Protein AF-A0A7J8RNY5-F1 (afdb_monomer_lite)

Organism: Gossypium davidsonii (NCBI:txid34287)

Structure (mmCIF, N/CA/C/O backbone):
data_AF-A0A7J8RNY5-F1
#
_entry.id   AF-A0A7J8RNY5-F1
#
loop_
_atom_site.group_PDB
_atom_site.id
_atom_site.type_symbol
_atom_site.label_atom_id
_atom_site.label_alt_id
_atom_site.label_comp_id
_atom_site.label_asym_id
_atom_site.label_entity_id
_atom_site.label_seq_id
_atom_site.pdbx_PDB_ins_code
_atom_site.Cartn_x
_atom_site.Cartn_y
_atom_site.Cartn_z
_atom_site.occupancy
_atom_site.B_iso_or_equiv
_atom_site.auth_seq_id
_atom_site.auth_comp_id
_atom_site.auth_asym_id
_atom_site.auth_atom_id
_atom_site.pdbx_PDB_model_num
ATOM 1 N N . MET A 1 1 ? 2.386 6.463 -20.726 1.00 80.69 1 MET A N 1
ATOM 2 C CA . MET A 1 1 ? 2.102 5.152 -20.100 1.00 80.69 1 MET A CA 1
ATOM 3 C C . MET A 1 1 ? 1.012 4.445 -20.901 1.00 80.69 1 MET A C 1
ATOM 5 O O . MET A 1 1 ? 0.063 5.126 -21.276 1.00 80.69 1 MET A O 1
ATOM 9 N N . PRO A 1 2 ? 1.134 3.138 -21.192 1.00 83.00 2 PRO A N 1
ATOM 10 C CA . PRO A 1 2 ? 0.079 2.345 -21.827 1.00 83.00 2 PRO A CA 1
ATOM 11 C C . PRO A 1 2 ? -1.027 1.987 -20.821 1.00 83.00 2 PRO A C 1
ATOM 13 O O . PRO A 1 2 ? -0.752 1.809 -19.636 1.00 83.00 2 PRO A O 1
ATOM 16 N N . LEU A 1 3 ? -2.273 1.854 -21.281 1.00 89.31 3 LEU A N 1
ATOM 17 C CA . LEU A 1 3 ? -3.420 1.509 -20.432 1.00 89.31 3 LEU A CA 1
ATOM 18 C C . LEU A 1 3 ? -3.551 -0.017 -20.301 1.00 89.31 3 LEU A C 1
ATOM 20 O O . LEU A 1 3 ? -4.192 -0.668 -21.121 1.00 89.31 3 LEU A O 1
ATOM 24 N N . GLY A 1 4 ? -2.918 -0.594 -19.278 1.00 95.12 4 GLY A N 1
ATOM 25 C CA . GLY A 1 4 ? -3.045 -2.014 -18.937 1.00 95.12 4 GLY A CA 1
ATOM 26 C C . GLY A 1 4 ? -1.930 -2.502 -18.014 1.00 95.12 4 GLY A C 1
ATOM 27 O O . GLY A 1 4 ? -0.849 -1.926 -17.994 1.00 95.12 4 GLY A O 1
ATOM 28 N N . ILE A 1 5 ? -2.168 -3.591 -17.276 1.00 94.44 5 ILE A N 1
ATOM 29 C CA . ILE A 1 5 ? -1.219 -4.125 -16.276 1.00 94.44 5 ILE A CA 1
ATOM 30 C C . ILE A 1 5 ? 0.140 -4.451 -16.918 1.00 94.44 5 ILE A C 1
ATOM 32 O O . ILE A 1 5 ? 1.176 -3.967 -16.468 1.00 94.44 5 ILE A O 1
ATOM 36 N N . SER A 1 6 ? 0.135 -5.211 -18.019 1.00 96.00 6 SER A N 1
ATOM 37 C CA . SER A 1 6 ? 1.355 -5.541 -18.775 1.00 96.00 6 SER A CA 1
ATOM 38 C C . SER A 1 6 ? 2.027 -4.294 -19.369 1.00 96.00 6 SER A C 1
ATOM 40 O O . SER A 1 6 ? 3.252 -4.182 -19.348 1.00 96.00 6 SER A O 1
ATOM 42 N N . GLY A 1 7 ? 1.231 -3.319 -19.818 1.00 96.50 7 GLY A N 1
ATOM 43 C CA . GLY A 1 7 ? 1.724 -2.040 -20.325 1.00 96.50 7 GLY A CA 1
ATOM 44 C C . GLY A 1 7 ? 2.448 -1.212 -19.261 1.00 96.50 7 GLY A C 1
ATOM 45 O O . GLY A 1 7 ? 3.500 -0.640 -19.540 1.00 96.50 7 GLY A O 1
ATOM 46 N N . THR A 1 8 ? 1.939 -1.198 -18.028 1.00 96.38 8 THR A N 1
ATOM 47 C CA . THR A 1 8 ? 2.594 -0.535 -16.893 1.00 96.38 8 THR A CA 1
ATOM 48 C C . THR A 1 8 ? 3.940 -1.180 -16.575 1.00 96.38 8 THR A C 1
ATOM 50 O O . THR A 1 8 ? 4.928 -0.461 -16.442 1.00 96.38 8 THR A O 1
ATOM 53 N N . PHE A 1 9 ? 4.018 -2.516 -16.518 1.00 96.62 9 PHE A N 1
ATOM 54 C CA . PH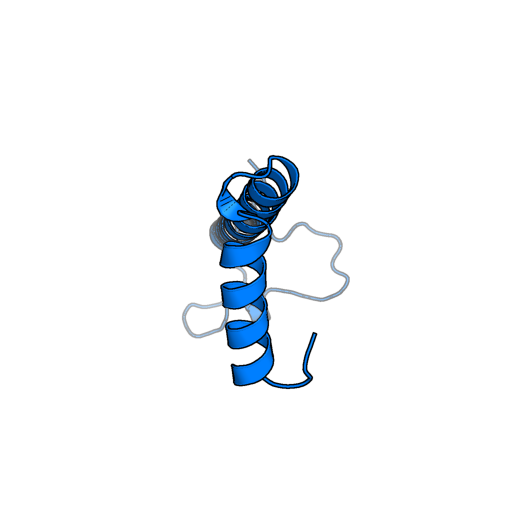E A 1 9 ? 5.292 -3.213 -16.300 1.00 96.62 9 PHE A CA 1
ATOM 55 C C . PHE A 1 9 ? 6.300 -2.939 -17.420 1.00 96.62 9 PHE A C 1
ATOM 57 O O . PHE A 1 9 ? 7.458 -2.638 -17.138 1.00 96.62 9 PHE A O 1
ATOM 64 N N . ASN A 1 10 ? 5.864 -2.991 -18.682 1.00 95.62 10 ASN A N 1
ATOM 65 C CA . ASN A 1 10 ? 6.723 -2.700 -19.829 1.00 95.62 10 ASN A CA 1
ATOM 66 C C . ASN A 1 10 ? 7.278 -1.266 -19.777 1.00 95.62 10 ASN A C 1
ATOM 68 O O . ASN A 1 10 ? 8.485 -1.076 -19.913 1.00 95.62 10 ASN A O 1
ATOM 72 N N . PHE A 1 11 ? 6.424 -0.279 -19.484 1.00 96.12 11 PHE A N 1
ATOM 73 C CA . PHE A 1 11 ? 6.852 1.105 -19.289 1.00 96.12 11 PHE A CA 1
ATOM 74 C C . PHE A 1 11 ? 7.876 1.230 -18.159 1.00 96.12 11 PHE A C 1
ATOM 76 O O . PHE A 1 11 ? 8.894 1.885 -18.339 1.00 96.12 11 PHE A O 1
ATOM 83 N N . MET A 1 12 ? 7.646 0.575 -17.020 1.00 96.12 12 MET A N 1
ATOM 84 C CA . MET A 1 12 ? 8.543 0.647 -15.864 1.00 96.12 12 MET A CA 1
ATOM 85 C C . MET A 1 12 ? 9.946 0.103 -16.182 1.00 96.12 12 MET A C 1
ATOM 87 O O . MET A 1 12 ? 10.940 0.693 -15.766 1.00 96.12 12 MET A O 1
ATOM 91 N N . ILE A 1 13 ? 10.035 -0.980 -16.963 1.00 96.88 13 ILE A N 1
ATOM 92 C CA . ILE A 1 13 ? 11.312 -1.576 -17.388 1.00 96.88 13 ILE A CA 1
ATOM 93 C C . ILE A 1 13 ? 12.052 -0.657 -18.364 1.00 96.88 13 ILE A C 1
ATOM 95 O O . ILE A 1 13 ? 13.229 -0.373 -18.155 1.00 96.88 13 ILE A O 1
ATOM 99 N N . ILE A 1 14 ? 11.373 -0.172 -19.409 1.00 96.88 14 ILE A N 1
ATOM 100 C CA . ILE A 1 14 ? 11.984 0.731 -20.397 1.00 96.88 14 ILE A CA 1
ATOM 101 C C . ILE A 1 14 ? 12.444 2.021 -19.711 1.00 96.88 14 ILE A C 1
ATOM 103 O O . ILE A 1 14 ? 13.579 2.447 -19.894 1.00 96.88 14 ILE A O 1
ATOM 107 N N . PHE A 1 15 ? 11.611 2.584 -18.833 1.00 96.56 15 PHE A N 1
ATOM 108 C CA . PHE A 1 15 ? 11.931 3.804 -18.099 1.00 96.56 15 PHE A CA 1
ATOM 109 C C . PHE A 1 15 ? 13.130 3.626 -17.159 1.00 96.56 15 PHE A C 1
ATOM 111 O O . PHE A 1 15 ? 13.952 4.529 -17.017 1.00 96.56 15 PHE A O 1
ATOM 118 N N . GLN A 1 16 ? 13.285 2.445 -16.558 1.00 96.50 16 GLN A N 1
ATOM 119 C CA . GLN A 1 16 ? 14.479 2.115 -15.787 1.00 96.50 16 GLN A CA 1
ATOM 120 C C . GLN A 1 16 ? 15.731 2.011 -16.668 1.00 96.50 16 GLN A C 1
ATOM 122 O O . GLN A 1 16 ? 16.781 2.507 -16.268 1.00 96.50 16 GLN A O 1
ATOM 127 N N . ILE A 1 17 ? 15.646 1.390 -17.845 1.00 96.88 17 ILE A N 1
ATOM 128 C CA . ILE A 1 17 ? 16.792 1.247 -18.760 1.00 96.88 17 ILE A CA 1
ATOM 129 C C . ILE A 1 17 ? 17.231 2.611 -19.311 1.00 96.88 17 ILE A C 1
ATOM 131 O O . ILE A 1 17 ? 18.427 2.883 -19.375 1.00 96.88 17 ILE A O 1
ATOM 135 N N . GLU A 1 18 ? 16.283 3.476 -19.670 1.00 96.69 18 GLU A N 1
ATOM 136 C CA . GLU A 1 18 ? 16.573 4.775 -20.290 1.00 96.69 18 GLU A CA 1
ATOM 137 C C . GLU A 1 18 ? 16.960 5.862 -19.277 1.00 96.69 18 GLU A C 1
ATOM 139 O O . GLU A 1 18 ? 17.790 6.716 -19.584 1.00 96.69 18 GLU A O 1
ATOM 144 N N . HIS A 1 19 ? 16.394 5.839 -18.064 1.00 96.56 19 HIS A N 1
ATOM 145 C CA . HIS A 1 19 ? 16.552 6.931 -17.091 1.00 96.56 19 HIS A CA 1
ATOM 146 C C . HIS A 1 19 ? 17.171 6.518 -15.751 1.00 96.56 19 HIS A C 1
ATOM 148 O O . HIS A 1 19 ? 17.404 7.380 -14.904 1.00 96.56 19 HIS A O 1
ATOM 154 N N . ASN A 1 20 ? 17.443 5.227 -15.533 1.00 95.75 20 ASN A N 1
ATOM 155 C CA . ASN A 1 20 ? 17.991 4.684 -14.287 1.00 95.75 20 ASN A CA 1
ATOM 156 C C . ASN A 1 20 ? 17.250 5.166 -13.022 1.00 95.75 20 ASN A C 1
ATOM 158 O O . ASN A 1 20 ? 17.864 5.540 -12.019 1.00 95.75 20 ASN A O 1
ATOM 162 N N . ILE A 1 21 ? 15.915 5.192 -13.075 1.00 96.19 21 ILE A N 1
ATOM 163 C CA . ILE A 1 21 ? 15.104 5.869 -12.059 1.00 96.19 21 ILE A CA 1
ATOM 164 C C . ILE A 1 21 ? 15.290 5.321 -10.634 1.00 96.19 21 ILE A C 1
ATOM 166 O O . ILE A 1 21 ? 15.186 6.089 -9.681 1.00 96.19 21 ILE A O 1
ATOM 170 N N . LEU A 1 22 ? 15.652 4.046 -10.464 1.00 95.50 22 LEU A N 1
ATOM 171 C CA . LEU A 1 22 ? 15.976 3.461 -9.155 1.00 95.50 22 LEU A CA 1
ATOM 172 C C . LEU A 1 22 ? 17.047 4.249 -8.384 1.00 95.50 22 LEU A C 1
ATOM 174 O O . LEU A 1 22 ? 17.006 4.283 -7.157 1.00 95.50 22 LEU A O 1
ATOM 178 N N . MET A 1 23 ? 17.975 4.902 -9.086 1.00 95.50 23 MET A N 1
ATOM 179 C CA . MET A 1 23 ? 19.041 5.701 -8.474 1.00 95.50 23 MET A CA 1
ATOM 180 C C . MET A 1 23 ? 18.662 7.177 -8.290 1.00 95.50 23 MET A C 1
ATOM 182 O O . MET A 1 23 ? 19.453 7.959 -7.764 1.00 95.50 23 MET A O 1
ATOM 186 N N . HIS A 1 24 ? 17.466 7.585 -8.718 1.00 96.94 24 HIS A N 1
ATOM 187 C CA . HIS A 1 24 ? 17.021 8.967 -8.637 1.00 96.94 24 HIS A CA 1
ATOM 188 C C . HIS A 1 24 ? 16.471 9.298 -7.241 1.00 96.94 24 HIS A C 1
ATOM 190 O O . HIS A 1 24 ? 15.573 8.628 -6.730 1.00 96.94 24 HIS A O 1
ATOM 196 N N . LEU A 1 25 ? 16.937 10.400 -6.644 1.00 96.25 25 LEU A N 1
ATOM 197 C CA . LEU A 1 25 ? 16.577 10.799 -5.276 1.00 96.25 25 LEU A CA 1
ATOM 198 C C . LEU A 1 25 ? 15.059 10.920 -5.052 1.00 96.25 25 LEU A C 1
ATOM 200 O O . LEU A 1 25 ? 14.543 10.406 -4.064 1.00 96.25 25 LEU A O 1
ATOM 204 N N . PHE A 1 26 ? 14.328 11.558 -5.975 1.00 97.25 26 PHE A N 1
ATOM 205 C CA . PHE A 1 26 ? 12.866 11.672 -5.855 1.00 97.25 26 PHE A CA 1
ATOM 206 C C . PHE A 1 26 ? 12.150 10.319 -5.861 1.00 97.25 26 PHE A C 1
ATOM 208 O O . PHE A 1 26 ? 11.172 10.160 -5.139 1.00 97.25 26 PHE A O 1
ATOM 215 N N . TYR A 1 27 ? 12.651 9.336 -6.613 1.00 96.62 27 TYR A N 1
ATOM 216 C CA . TYR A 1 27 ? 12.060 8.002 -6.636 1.00 96.62 27 TYR A CA 1
ATOM 217 C C . TYR A 1 27 ? 12.246 7.294 -5.288 1.00 96.62 27 TYR A C 1
ATOM 219 O O . TYR A 1 27 ? 11.289 6.758 -4.731 1.00 96.62 27 TYR A O 1
ATOM 227 N N . ILE A 1 28 ? 13.447 7.382 -4.707 1.00 97.56 28 ILE A N 1
ATOM 228 C CA . ILE A 1 28 ? 13.736 6.846 -3.369 1.00 97.56 28 ILE A CA 1
ATOM 229 C C . ILE A 1 28 ? 12.873 7.540 -2.305 1.00 97.56 28 ILE A C 1
ATOM 231 O O . ILE A 1 28 ? 12.306 6.870 -1.443 1.00 97.56 28 ILE A O 1
ATOM 235 N N . LEU A 1 29 ? 12.709 8.864 -2.381 1.00 98.00 29 LEU A N 1
ATOM 236 C CA . LEU A 1 29 ? 11.862 9.612 -1.450 1.00 98.00 29 LEU A CA 1
ATOM 237 C C . LEU A 1 29 ? 10.391 9.173 -1.531 1.00 98.00 29 LEU A C 1
ATOM 239 O O . LEU A 1 29 ? 9.744 8.981 -0.500 1.00 98.00 29 LEU A O 1
ATOM 243 N N . SER A 1 30 ? 9.868 8.962 -2.743 1.00 96.50 30 SER A N 1
ATOM 244 C CA . SER A 1 30 ? 8.516 8.431 -2.943 1.00 96.50 30 SER A CA 1
ATOM 245 C C . SER A 1 30 ? 8.361 7.025 -2.369 1.00 96.50 30 SER A C 1
ATOM 247 O O . SER A 1 30 ? 7.364 6.761 -1.702 1.00 96.50 30 SER A O 1
ATOM 249 N N . ILE A 1 31 ? 9.346 6.142 -2.560 1.00 96.44 31 ILE A N 1
ATOM 250 C CA . ILE A 1 31 ? 9.351 4.804 -1.953 1.00 96.44 31 ILE A CA 1
ATOM 251 C C . ILE A 1 31 ? 9.275 4.914 -0.431 1.00 96.44 31 ILE A C 1
ATOM 253 O O . ILE A 1 31 ? 8.378 4.332 0.174 1.00 96.44 31 ILE A O 1
ATOM 257 N N . VAL A 1 32 ? 10.163 5.690 0.194 1.00 97.88 32 VAL A N 1
ATOM 258 C CA . VAL A 1 32 ? 10.179 5.856 1.658 1.00 97.88 32 VAL A CA 1
ATOM 259 C C . VAL A 1 32 ? 8.837 6.385 2.169 1.00 97.88 32 VAL A C 1
ATOM 261 O O . VAL A 1 32 ? 8.344 5.902 3.185 1.00 97.88 32 VAL A O 1
ATOM 264 N N . SER A 1 33 ? 8.209 7.312 1.444 1.00 97.56 33 SER A N 1
ATOM 265 C CA . SER A 1 33 ? 6.878 7.829 1.778 1.00 97.56 33 SER A CA 1
ATOM 266 C C . SER A 1 33 ? 5.786 6.756 1.702 1.00 97.56 33 SER A C 1
ATOM 268 O O . SER A 1 33 ? 5.027 6.585 2.654 1.00 97.56 33 SER A O 1
ATOM 270 N N . VAL A 1 34 ? 5.723 5.981 0.614 1.00 97.69 34 VAL A N 1
ATOM 271 C CA . VAL A 1 34 ? 4.706 4.926 0.439 1.00 97.69 34 VAL A CA 1
ATOM 272 C C . VAL A 1 34 ? 4.876 3.824 1.485 1.00 97.69 34 VAL A C 1
ATOM 274 O O . VAL A 1 34 ? 3.909 3.443 2.149 1.00 97.69 34 VAL A O 1
ATOM 277 N N . PHE A 1 35 ? 6.106 3.343 1.681 1.00 97.81 35 PHE A N 1
ATOM 278 C CA . PHE A 1 35 ? 6.397 2.327 2.689 1.00 97.81 35 PHE A CA 1
ATOM 279 C C . PHE A 1 35 ? 6.126 2.848 4.103 1.00 97.81 35 PHE A C 1
ATOM 281 O O . PHE A 1 35 ? 5.407 2.192 4.856 1.00 97.81 35 PHE A O 1
ATOM 288 N N . GLY A 1 36 ? 6.615 4.041 4.445 1.00 97.75 36 GLY A N 1
ATOM 289 C CA . GLY A 1 36 ? 6.371 4.672 5.742 1.00 97.75 36 GLY A CA 1
ATOM 290 C C . GLY A 1 36 ? 4.883 4.878 6.021 1.00 97.75 36 GLY A C 1
ATOM 291 O O . GLY A 1 36 ? 4.404 4.492 7.082 1.00 97.75 36 GLY A O 1
ATOM 292 N N . GLY A 1 37 ? 4.126 5.395 5.052 1.00 97.50 37 GLY A N 1
ATOM 293 C CA . GLY A 1 37 ? 2.678 5.573 5.171 1.00 97.50 37 GLY A CA 1
ATOM 294 C C . GLY A 1 37 ? 1.943 4.255 5.412 1.00 97.50 37 GLY A C 1
ATOM 295 O O . GLY A 1 37 ? 1.105 4.179 6.307 1.00 97.50 37 GLY A O 1
ATOM 296 N N . SER A 1 38 ? 2.293 3.193 4.678 1.00 97.75 38 SER A N 1
ATOM 297 C CA . SER A 1 38 ? 1.693 1.867 4.886 1.00 97.75 38 SER A CA 1
ATOM 298 C C . SER A 1 38 ? 2.020 1.275 6.263 1.00 97.75 38 SER A C 1
ATOM 300 O O . SER A 1 38 ? 1.136 0.726 6.922 1.00 97.75 38 SER A O 1
ATOM 302 N N . LEU A 1 39 ? 3.261 1.449 6.731 1.00 97.88 39 LEU A N 1
ATOM 303 C CA . LEU A 1 39 ? 3.719 0.972 8.033 1.00 97.88 39 LEU A CA 1
ATOM 304 C C . LEU A 1 39 ? 3.029 1.721 9.173 1.00 97.88 39 LEU A C 1
ATOM 306 O O . LEU A 1 39 ? 2.517 1.089 10.094 1.00 97.88 39 LEU A O 1
ATOM 310 N N . PHE A 1 40 ? 2.963 3.051 9.101 1.00 97.44 40 PHE A N 1
ATOM 311 C CA . PHE A 1 40 ? 2.277 3.852 10.111 1.00 97.44 40 PHE A CA 1
ATOM 312 C C . PHE A 1 40 ? 0.770 3.613 10.109 1.00 97.44 40 PHE A C 1
ATOM 314 O O . PHE A 1 40 ? 0.177 3.579 11.181 1.00 97.44 40 PHE A O 1
ATOM 321 N N . ASN A 1 41 ? 0.152 3.377 8.949 1.00 97.75 41 ASN A N 1
ATOM 322 C CA . ASN A 1 41 ? -1.262 3.013 8.883 1.00 97.75 41 ASN A CA 1
ATOM 323 C C . ASN A 1 41 ? -1.534 1.671 9.584 1.00 97.75 41 ASN A C 1
ATOM 325 O O . ASN A 1 41 ? -2.455 1.569 10.393 1.00 97.75 41 ASN A O 1
ATOM 329 N N . ALA A 1 42 ? -0.700 0.657 9.329 1.00 97.50 42 ALA A N 1
ATOM 330 C CA . ALA A 1 42 ? -0.800 -0.632 10.010 1.00 97.50 42 ALA A CA 1
ATOM 331 C C . ALA A 1 42 ? -0.550 -0.504 11.523 1.00 97.50 42 ALA A C 1
ATOM 333 O O . ALA A 1 42 ? -1.318 -1.038 12.322 1.00 97.50 42 ALA A O 1
ATOM 334 N N . MET A 1 43 ? 0.481 0.246 11.924 1.00 97.44 43 MET A N 1
ATOM 335 C CA . MET A 1 43 ? 0.796 0.507 13.330 1.00 97.44 43 MET A CA 1
ATOM 336 C C . MET A 1 43 ? -0.356 1.225 14.034 1.00 97.44 43 MET A C 1
ATOM 338 O O . MET A 1 43 ? -0.804 0.771 15.083 1.00 97.44 43 MET A O 1
ATOM 342 N N . TYR A 1 44 ? -0.871 2.305 13.450 1.00 96.12 44 TYR A N 1
ATOM 343 C CA . TYR A 1 44 ? -1.981 3.065 14.012 1.00 96.12 44 TYR A CA 1
ATOM 344 C C . TYR A 1 44 ? -3.229 2.194 14.170 1.00 96.12 44 TYR A C 1
ATOM 346 O O . TYR A 1 44 ? -3.786 2.124 15.263 1.00 96.12 44 TYR A O 1
ATOM 354 N N . GLY A 1 45 ? -3.609 1.455 13.123 1.00 95.31 45 GLY A N 1
ATOM 355 C CA . GLY A 1 45 ? -4.718 0.504 13.190 1.00 95.31 45 GLY A CA 1
ATOM 356 C C . GLY A 1 45 ? -4.522 -0.549 14.284 1.00 95.31 45 GLY A C 1
ATOM 357 O O . GLY A 1 45 ? -5.462 -0.844 15.022 1.00 95.31 45 GLY A O 1
ATOM 358 N N . SER A 1 46 ? -3.300 -1.069 14.447 1.00 95.81 46 SER A N 1
ATOM 359 C CA . SER A 1 46 ? -2.988 -2.058 15.486 1.00 95.81 46 SER A CA 1
ATOM 360 C C . SER A 1 46 ? -3.090 -1.488 16.902 1.00 95.81 46 SER A C 1
ATOM 362 O O . SER A 1 46 ? -3.696 -2.125 17.759 1.00 95.81 46 SER A O 1
ATOM 364 N N . LEU A 1 47 ? -2.581 -0.272 17.133 1.00 94.94 47 LEU A N 1
ATOM 365 C CA . LEU A 1 47 ? -2.635 0.392 18.436 1.00 94.94 47 LEU A CA 1
ATOM 366 C C . LEU A 1 47 ? -4.078 0.706 18.823 1.00 94.94 47 LEU A C 1
ATOM 368 O O . LEU A 1 47 ? -4.512 0.348 19.916 1.00 94.94 47 LEU A O 1
ATOM 372 N N . VAL A 1 48 ? -4.836 1.294 17.896 1.00 93.12 48 VAL A N 1
ATOM 373 C CA . VAL A 1 48 ? -6.263 1.578 18.084 1.00 93.12 48 VAL A CA 1
ATOM 374 C C . VAL A 1 48 ? -7.019 0.292 18.411 1.00 93.12 48 VAL A C 1
ATOM 376 O O . VAL A 1 48 ? -7.706 0.236 19.423 1.00 93.12 48 VAL A O 1
ATOM 379 N N . THR A 1 49 ? -6.842 -0.769 17.623 1.00 91.94 49 THR A N 1
ATOM 380 C CA . THR A 1 49 ? -7.544 -2.044 17.855 1.00 91.94 49 THR A CA 1
ATOM 381 C C . THR A 1 49 ? -7.157 -2.678 19.194 1.00 91.94 49 THR A C 1
ATOM 383 O O . THR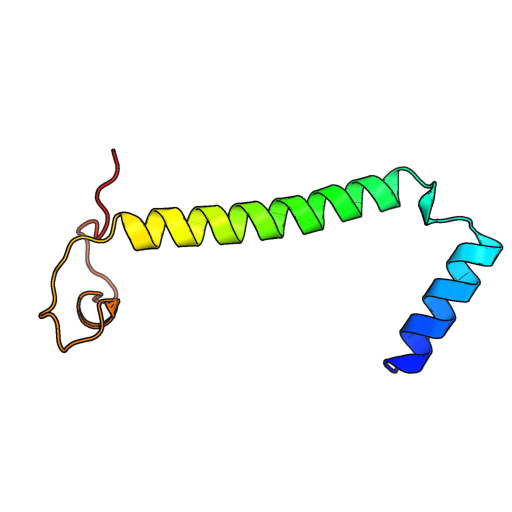 A 1 49 ? -8.010 -3.244 19.871 1.00 91.94 49 THR A O 1
ATOM 386 N N . SER A 1 50 ? -5.890 -2.565 19.608 1.00 91.56 50 SER A N 1
ATOM 387 C CA . SER A 1 50 ? -5.408 -3.139 20.872 1.00 91.56 50 SER A CA 1
ATOM 388 C C . SER A 1 50 ? -5.896 -2.405 22.122 1.00 91.56 50 SER A C 1
ATOM 390 O O . SER A 1 50 ? -5.973 -3.013 23.187 1.00 91.56 50 SER A O 1
ATOM 392 N N . SER A 1 51 ? -6.244 -1.123 21.992 1.00 93.06 51 SER A N 1
ATOM 393 C CA . SER A 1 51 ? -6.676 -0.269 23.104 1.00 93.06 51 SER A CA 1
ATOM 394 C C . SER A 1 51 ? -8.196 -0.111 23.200 1.00 93.06 51 SER A C 1
ATOM 396 O O . SER A 1 51 ? -8.665 0.717 23.983 1.00 93.06 51 SER A O 1
ATOM 398 N N . LEU A 1 52 ? -8.976 -0.863 22.412 1.00 92.38 52 LEU A N 1
ATOM 399 C CA . LEU A 1 52 ? -10.439 -0.827 22.469 1.00 92.38 52 LEU A CA 1
ATOM 400 C C . LEU A 1 52 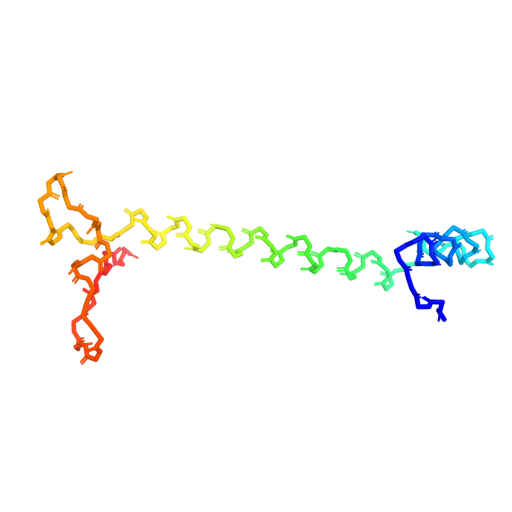? -10.950 -1.240 23.851 1.00 92.38 52 LEU A C 1
ATOM 402 O O . LEU A 1 52 ? -10.566 -2.273 24.403 1.00 92.38 52 LEU A O 1
ATOM 406 N N . ILE A 1 53 ? -11.862 -0.434 24.391 1.00 89.44 53 ILE A N 1
ATOM 407 C CA . ILE A 1 53 ? -12.594 -0.775 25.609 1.00 89.44 53 ILE A CA 1
ATOM 408 C C . ILE A 1 53 ? -13.565 -1.910 25.268 1.00 89.44 53 ILE A C 1
ATOM 410 O O . ILE A 1 53 ? -14.323 -1.836 24.301 1.00 89.44 53 ILE A O 1
ATOM 414 N N . ARG A 1 54 ? -13.538 -2.991 26.054 1.00 87.31 54 ARG A N 1
ATOM 415 C CA . ARG A 1 54 ? -14.427 -4.137 25.837 1.00 87.31 54 ARG A CA 1
ATOM 416 C C . ARG A 1 54 ? -15.861 -3.775 26.232 1.00 87.31 54 ARG A C 1
ATOM 418 O O . ARG A 1 54 ? -16.173 -3.710 27.417 1.00 87.31 54 ARG A O 1
ATOM 425 N N . GLU A 1 55 ? -16.724 -3.601 25.233 1.00 86.62 55 GLU A N 1
ATOM 426 C CA . GLU A 1 55 ? -18.159 -3.307 25.404 1.00 86.62 55 GLU A CA 1
ATOM 427 C C . GLU A 1 55 ? -19.092 -4.455 24.964 1.00 86.62 55 GLU A C 1
ATOM 429 O O . GLU A 1 55 ? -20.296 -4.386 25.200 1.00 86.62 55 GLU A O 1
ATOM 434 N N . THR A 1 56 ? -18.561 -5.518 24.347 1.00 89.69 56 THR A N 1
ATOM 435 C CA . THR A 1 56 ? -19.335 -6.663 23.827 1.00 89.69 56 THR A CA 1
ATOM 436 C C . THR A 1 56 ? -18.996 -7.978 24.537 1.00 89.69 56 THR A C 1
ATOM 438 O O . THR A 1 56 ? -18.013 -8.088 25.288 1.00 89.69 56 THR A O 1
ATOM 441 N N . THR A 1 57 ? -19.828 -9.001 24.320 1.00 88.44 57 THR A N 1
ATOM 442 C CA . THR A 1 57 ? -19.572 -10.368 24.805 1.00 88.44 57 THR A CA 1
ATOM 443 C C . THR A 1 57 ? -18.588 -11.118 23.893 1.00 88.44 57 THR A C 1
ATOM 445 O O . THR A 1 57 ? -18.289 -10.675 22.790 1.00 88.44 57 THR A O 1
ATOM 448 N N . GLU A 1 58 ? -18.045 -12.259 24.339 1.00 88.62 58 GLU A N 1
ATOM 449 C CA . GLU A 1 58 ? -16.997 -13.001 23.594 1.00 88.62 58 GLU A CA 1
ATOM 450 C C . GLU A 1 58 ? -17.470 -13.576 22.259 1.00 88.62 58 GLU A C 1
ATOM 452 O O . GLU A 1 58 ? -16.657 -13.822 21.371 1.00 88.62 58 GLU A O 1
ATOM 457 N N . ASN A 1 59 ? -18.780 -13.775 22.113 1.00 92.19 59 ASN A N 1
ATOM 458 C CA . ASN A 1 59 ? -19.381 -14.372 20.925 1.00 92.19 59 ASN A CA 1
ATOM 459 C C . ASN A 1 59 ? -19.866 -13.316 19.915 1.00 92.19 59 ASN A C 1
ATOM 461 O O . ASN A 1 59 ? -20.484 -13.668 18.912 1.00 92.19 59 ASN A O 1
ATOM 465 N N . GLU A 1 60 ? -19.606 -12.035 20.176 1.00 91.25 60 GLU A N 1
ATOM 466 C CA . GLU A 1 60 ? -20.024 -10.900 19.354 1.00 91.25 60 GLU A CA 1
ATOM 467 C C . GLU A 1 60 ? -18.798 -10.134 18.838 1.00 91.25 60 GLU A C 1
ATOM 469 O O . GLU A 1 60 ? -17.745 -10.093 19.476 1.00 91.25 60 GLU A O 1
ATOM 474 N N . SER A 1 61 ? -18.922 -9.498 17.671 1.00 91.38 61 SER A N 1
ATOM 475 C CA . SER A 1 61 ? -17.849 -8.659 17.127 1.00 91.38 61 SER A CA 1
ATOM 476 C C . SER A 1 61 ? -17.626 -7.431 18.008 1.00 91.38 61 SER A C 1
ATOM 478 O O . SER A 1 61 ? -18.582 -6.752 18.373 1.00 91.38 61 SER A O 1
ATOM 480 N N . THR A 1 62 ? -16.367 -7.075 18.272 1.00 88.94 62 THR A N 1
ATOM 481 C CA . THR A 1 62 ? -16.006 -5.847 19.006 1.00 88.94 62 THR A CA 1
ATOM 482 C C . THR A 1 62 ? -16.560 -4.582 18.339 1.00 88.94 62 THR A C 1
ATOM 484 O O . THR A 1 62 ? -16.834 -3.595 19.017 1.00 88.94 62 THR A O 1
ATOM 487 N N . ASN A 1 63 ? -16.800 -4.619 17.023 1.00 91.00 63 ASN A N 1
ATOM 488 C CA . ASN A 1 63 ? -17.364 -3.492 16.282 1.00 91.00 63 ASN A CA 1
ATOM 489 C C . ASN A 1 63 ? -18.811 -3.167 16.684 1.00 91.00 63 ASN A C 1
ATOM 491 O O . ASN A 1 63 ? -19.217 -2.021 16.529 1.00 91.00 63 ASN A O 1
ATOM 495 N N . GLU A 1 64 ? -19.576 -4.120 17.230 1.00 90.50 64 GLU A N 1
ATOM 496 C CA . GLU A 1 64 ? -20.948 -3.867 17.711 1.00 90.50 64 GLU A CA 1
ATOM 497 C C . GLU A 1 64 ? -20.972 -2.975 18.966 1.00 90.50 64 GLU A C 1
ATOM 499 O O . GLU A 1 64 ? -21.985 -2.352 19.282 1.00 90.50 64 GLU A O 1
ATOM 504 N N . GLY A 1 65 ? -19.837 -2.860 19.667 1.00 87.44 65 GLY A N 1
ATOM 505 C CA . GLY A 1 65 ? -19.654 -1.891 20.749 1.00 87.44 65 GLY A CA 1
ATOM 506 C C . GLY A 1 65 ? -19.538 -0.447 20.245 1.00 87.44 65 GLY A C 1
ATOM 507 O O . GLY A 1 65 ? -19.768 0.502 20.997 1.00 87.44 65 GLY A O 1
ATOM 508 N N . TYR A 1 66 ? -19.223 -0.244 18.961 1.00 90.69 66 TYR A N 1
ATOM 509 C CA . TYR A 1 66 ? -19.142 1.087 18.375 1.00 90.69 66 TYR A CA 1
ATOM 510 C C . TYR A 1 66 ? -20.531 1.627 18.021 1.00 90.69 66 TYR A C 1
ATOM 512 O O . TYR A 1 66 ? -21.299 1.020 17.277 1.00 90.69 66 TYR A O 1
ATOM 520 N N . ARG A 1 67 ? -20.832 2.840 18.496 1.00 89.94 67 ARG A N 1
ATOM 521 C CA . ARG A 1 67 ? -22.019 3.607 18.099 1.00 89.94 67 ARG A CA 1
ATOM 522 C C . ARG A 1 67 ? -21.612 4.901 17.414 1.00 89.94 67 ARG A C 1
ATOM 524 O O . ARG A 1 67 ? -20.842 5.685 17.964 1.00 89.94 67 ARG A O 1
ATOM 531 N N . PHE A 1 68 ? -22.176 5.139 16.233 1.00 90.50 68 PHE A N 1
ATOM 532 C CA . PHE A 1 68 ? -21.948 6.368 15.482 1.00 90.50 68 PHE A CA 1
ATOM 533 C C . PHE A 1 68 ? -22.492 7.589 16.241 1.00 90.50 68 PHE A C 1
ATOM 535 O O . PHE A 1 68 ? -23.630 7.572 16.708 1.00 90.50 68 PHE A O 1
ATOM 542 N N . GLY A 1 69 ? -21.684 8.648 16.349 1.00 90.62 69 GLY A N 1
ATOM 543 C CA . GLY A 1 69 ? -22.067 9.902 17.009 1.00 90.62 69 GLY A CA 1
ATOM 544 C C . GLY A 1 69 ? -22.001 9.890 18.541 1.00 90.62 69 GLY A C 1
ATOM 545 O O . GLY A 1 69 ? -22.571 10.778 19.168 1.00 90.62 69 GLY A O 1
ATOM 546 N N . ARG A 1 70 ? -2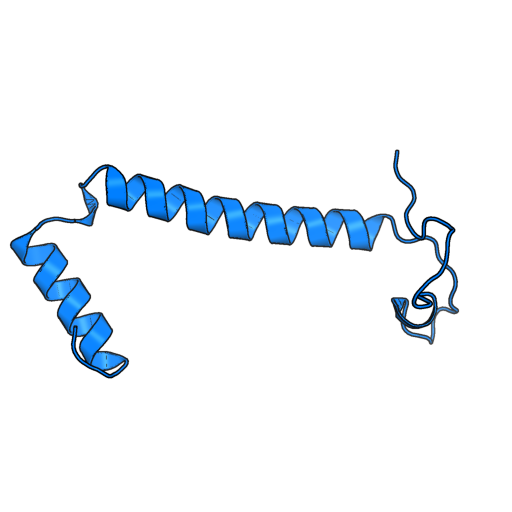1.337 8.902 19.157 1.00 84.19 70 ARG A N 1
ATOM 547 C CA . ARG A 1 70 ? -21.107 8.881 20.610 1.00 84.19 70 ARG A CA 1
ATOM 548 C C . ARG A 1 70 ? -20.054 9.929 21.017 1.00 84.19 70 ARG A C 1
ATOM 550 O O . ARG A 1 70 ? -19.083 10.136 20.297 1.00 84.19 70 ARG A O 1
ATOM 557 N N . GLU A 1 71 ? -20.248 10.558 22.178 1.00 84.38 71 GLU A N 1
ATO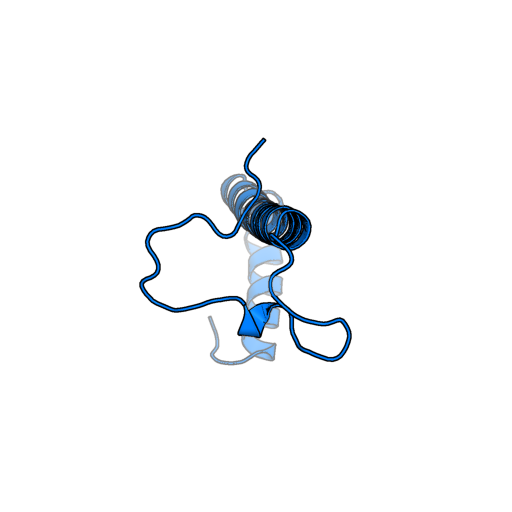M 558 C CA . GLU A 1 71 ? -19.343 11.583 22.733 1.00 84.38 71 GLU A CA 1
ATOM 559 C C . GLU A 1 71 ? -18.163 11.000 23.537 1.00 84.38 71 GLU A C 1
ATOM 561 O O . GLU A 1 71 ? -17.130 11.649 23.686 1.00 84.38 71 GLU A O 1
ATOM 566 N N . GLU A 1 72 ? -18.300 9.777 24.056 1.00 85.19 72 GLU A N 1
ATOM 567 C CA . GLU A 1 72 ? -17.279 9.108 24.868 1.00 85.19 72 GLU A CA 1
ATOM 568 C C . GLU A 1 72 ? -16.195 8.439 24.009 1.00 85.19 72 GLU A C 1
ATOM 570 O O . GLU A 1 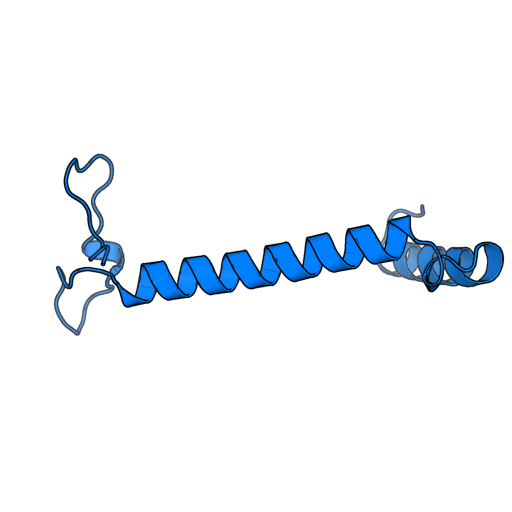72 ? -16.475 7.865 22.953 1.00 85.19 72 GLU A O 1
ATOM 575 N N . TYR A 1 73 ? -14.955 8.449 24.505 1.00 82.06 73 TYR A N 1
ATOM 576 C CA . TYR A 1 73 ? -13.848 7.723 23.888 1.00 82.06 73 TYR A CA 1
ATOM 577 C C . TYR A 1 73 ? -14.043 6.209 24.027 1.00 82.06 73 TYR A C 1
ATOM 579 O O . TYR A 1 73 ? -14.238 5.699 25.125 1.00 82.06 73 TYR A O 1
ATOM 587 N N . GLN A 1 74 ? -13.907 5.479 22.921 1.00 82.88 74 GLN A N 1
ATOM 588 C CA . GLN A 1 74 ? -13.944 4.007 22.893 1.00 82.88 74 GLN A CA 1
ATOM 589 C C . GLN A 1 74 ? -12.559 3.353 23.041 1.00 82.88 74 GLN A C 1
ATOM 591 O O . GLN A 1 74 ? -12.422 2.137 22.908 1.00 82.88 74 GLN A O 1
ATOM 596 N N . LEU A 1 75 ? -11.524 4.155 23.308 1.00 88.88 75 LEU A N 1
ATOM 597 C CA . LEU A 1 75 ? -10.137 3.717 23.432 1.00 88.88 75 LEU A CA 1
ATOM 598 C C . LEU A 1 75 ? -9.567 4.116 24.787 1.00 88.88 75 LEU A C 1
ATOM 600 O O . LEU A 1 75 ? -9.808 5.222 25.270 1.00 88.88 75 LEU A O 1
ATOM 604 N N . ILE A 1 76 ? -8.730 3.249 25.346 1.00 86.62 76 ILE A N 1
ATOM 605 C CA . ILE A 1 76 ? -7.857 3.596 26.464 1.00 86.62 76 ILE A CA 1
ATOM 606 C C . ILE A 1 76 ? -6.633 4.300 25.880 1.00 86.62 76 ILE A C 1
ATOM 608 O O . ILE A 1 76 ? -5.732 3.667 25.325 1.00 86.62 76 ILE A O 1
ATOM 612 N N . ILE A 1 77 ? -6.624 5.626 25.973 1.00 75.88 77 ILE A N 1
ATOM 613 C CA . ILE A 1 77 ? -5.485 6.448 25.570 1.00 75.88 77 ILE A CA 1
ATOM 614 C C . ILE A 1 77 ? -4.606 6.619 26.815 1.00 75.88 77 ILE A C 1
ATOM 616 O O . ILE A 1 77 ? -4.994 7.321 27.749 1.00 75.88 77 ILE A O 1
ATOM 620 N N . SER A 1 78 ? -3.483 5.895 26.858 1.00 61.00 78 SER A N 1
ATOM 621 C CA . SER A 1 78 ? -2.433 6.057 27.876 1.00 61.00 78 SER A CA 1
ATOM 622 C C . SER A 1 78 ? -1.574 7.284 27.607 1.00 61.00 78 SER A C 1
ATOM 624 O O . SER A 1 78 ? -1.411 7.653 26.424 1.00 61.00 78 SER A O 1
#

pLDDT: mean 92.61, std 6.11, range [61.0, 98.0]

Foldseek 3Di:
DDPDPVVVVVCVVVCCVVPVCVPPPVSVVVVCVVVVVVVVVVVVVVQQVVFFDQPDDPVDDSCVSDDPPDPDDRGDDD

Sequence (78 aa):
MPLGISGTFNFMIIFQIEHNILMHLFYILSIVSVFGGSLFNAMYGSLVTSSLIRETTENESTNEGYRFGREEYQLIIS

InterPro domains:
  IPR000484 Photosynthetic reaction centre, L/M [PF00124] (1-72)
  IPR036854 Photosystem II protein D1/D2 superfamily [G3DSA:1.20.85.10] (1-75)
  IPR036854 Photosystem II protein D1/D2 superfamily [SSF81483] (1-72)
  IPR055266 Photosystem II protein D1/D2 [PTHR33149] (1-72)

Secondary structure (DSSP, 8-state):
--SSHHHHHHHHHHHHHHH-GGG-HHHHHHHHHHHHHHHHHHHHHHHHHHTB---S-TTS-GGGG--TT-SS-SB---

Radius of gyration: 21.69 Å; chains: 1; bounding box: 41×26×50 Å